Protein AF-A0A6I1JV89-F1 (afdb_monomer_lite)

pLDDT: mean 77.03, std 15.55, range [45.91, 95.12]

Foldseek 3Di:
DVVVVVVPPPVDPPDDPVNVVVVVVVVVVVLVVQLVVLVPDPDDPVVSVVSNCCSVVVVVVVVVVCVVVVVVVVVVVVVVVPPDPPPPDD

Sequence (90 aa):
MKDILNRFSLESVKINSQTISIAVLLWFVTLACAIWSINSQPFNKKERTFWTAIVVMFPLAGLLFYLPFAWRNAATGSLSFWRKPKRTRQ

Secondary structure (DSSP, 8-state):
-HHHHHHT-GGG----HHHHHHHHHHHHHHHHHHHHHHHHS---HHHHHHHHHHHHHHHHHHHHHHHHHHHHHHHHHHHHHT--------

Radius of gyration: 21.73 Å; chains: 1; bounding box: 40×32×67 Å

Structure (mmCIF, N/CA/C/O backbone):
data_AF-A0A6I1JV89-F1
#
_entry.id   AF-A0A6I1JV89-F1
#
loop_
_atom_site.group_PDB
_atom_site.id
_atom_site.type_symbol
_atom_site.label_atom_id
_atom_site.label_alt_id
_atom_site.label_comp_id
_atom_site.label_asym_id
_atom_site.label_entity_id
_atom_site.label_seq_id
_atom_site.pdbx_PDB_ins_code
_atom_site.Cartn_x
_atom_site.Cartn_y
_atom_site.Cartn_z
_atom_site.occupancy
_atom_site.B_iso_or_equiv
_atom_site.auth_seq_id
_atom_site.auth_comp_id
_atom_site.auth_asym_id
_atom_site.auth_atom_id
_atom_site.pdbx_PDB_model_num
ATOM 1 N N . MET A 1 1 ? -5.595 17.529 -33.290 1.00 45.91 1 MET A N 1
ATOM 2 C CA . MET A 1 1 ? -6.256 16.288 -32.808 1.00 45.91 1 MET A CA 1
ATOM 3 C C . MET A 1 1 ? -5.411 15.029 -33.007 1.00 45.91 1 MET A C 1
ATOM 5 O O . MET A 1 1 ? -5.412 14.201 -32.107 1.00 45.91 1 MET A O 1
ATOM 9 N N . LYS A 1 2 ? -4.651 14.888 -34.107 1.00 57.06 2 LYS A N 1
ATOM 10 C CA . LYS A 1 2 ? -3.733 13.747 -34.314 1.00 57.06 2 LYS A CA 1
ATOM 11 C C . LYS A 1 2 ? -2.631 13.640 -33.239 1.00 57.06 2 LYS A C 1
ATOM 13 O O . LYS A 1 2 ? -2.357 12.538 -32.787 1.00 57.06 2 LYS A O 1
ATOM 18 N N . ASP A 1 3 ? -2.102 14.763 -32.742 1.00 57.28 3 ASP A N 1
ATOM 19 C CA . ASP A 1 3 ? -1.112 14.772 -31.644 1.00 57.28 3 ASP A CA 1
ATOM 20 C C . ASP A 1 3 ? -1.645 14.291 -30.289 1.00 57.28 3 ASP A C 1
ATOM 22 O O . ASP A 1 3 ? -0.922 13.642 -29.537 1.00 57.28 3 ASP A O 1
ATOM 26 N N . ILE A 1 4 ? -2.917 14.565 -29.974 1.00 63.28 4 ILE A N 1
ATOM 27 C CA . ILE A 1 4 ? -3.545 14.072 -28.735 1.00 63.28 4 ILE A CA 1
ATOM 28 C C . ILE A 1 4 ? -3.693 12.550 -28.804 1.00 63.28 4 ILE A C 1
ATOM 30 O O . ILE A 1 4 ? -3.374 11.866 -27.840 1.00 63.28 4 ILE A O 1
ATOM 34 N N . LEU A 1 5 ? -4.109 12.022 -29.959 1.00 60.88 5 LEU A N 1
ATOM 35 C CA . LEU A 1 5 ? -4.247 10.581 -30.189 1.00 60.88 5 LEU A CA 1
ATOM 36 C C . LEU A 1 5 ? -2.891 9.858 -30.185 1.00 60.88 5 LEU A C 1
ATOM 38 O O . LEU A 1 5 ? -2.801 8.755 -29.660 1.00 60.88 5 LEU A O 1
ATOM 42 N N . ASN A 1 6 ? -1.824 10.494 -30.681 1.00 61.41 6 ASN A N 1
ATOM 43 C CA . ASN A 1 6 ? -0.479 9.912 -30.672 1.00 61.41 6 ASN A CA 1
ATOM 44 C C . ASN A 1 6 ? 0.142 9.872 -29.259 1.00 61.41 6 ASN A C 1
ATOM 46 O O . ASN A 1 6 ? 0.943 8.995 -28.946 1.00 61.41 6 ASN A O 1
ATOM 50 N N . ARG A 1 7 ? -0.285 10.770 -28.358 1.00 58.91 7 ARG A N 1
ATOM 51 C CA . ARG A 1 7 ? 0.093 10.745 -26.931 1.00 58.91 7 ARG A CA 1
ATOM 52 C C . ARG A 1 7 ? -0.486 9.545 -26.173 1.00 58.91 7 ARG A C 1
ATOM 54 O O . ARG A 1 7 ? 0.076 9.149 -25.157 1.00 58.91 7 ARG A O 1
ATOM 61 N N . PHE A 1 8 ? -1.580 8.974 -26.677 1.00 58.12 8 PHE A N 1
ATOM 62 C CA . PHE A 1 8 ? -2.190 7.734 -26.192 1.00 58.12 8 PHE A CA 1
ATOM 63 C C . PHE A 1 8 ? -1.850 6.534 -27.086 1.00 58.12 8 PHE A C 1
ATOM 65 O O . PHE A 1 8 ? -2.573 5.538 -27.070 1.00 58.12 8 PHE A O 1
ATOM 72 N N . SER A 1 9 ? -0.761 6.598 -27.864 1.00 56.00 9 SER A N 1
ATOM 73 C CA . SER A 1 9 ? -0.241 5.407 -28.530 1.00 56.00 9 SER A CA 1
ATOM 74 C C . SER A 1 9 ? 0.292 4.440 -27.467 1.00 56.00 9 SER A C 1
ATOM 76 O O . SER A 1 9 ? 1.408 4.561 -26.963 1.00 56.00 9 SER A O 1
ATOM 78 N N . LEU A 1 10 ? -0.561 3.488 -27.083 1.00 54.53 10 LEU A N 1
ATOM 79 C CA . LEU A 1 10 ? -0.281 2.405 -26.131 1.00 54.53 10 LEU A CA 1
ATOM 80 C C . LEU A 1 10 ? 0.793 1.428 -26.645 1.00 54.53 10 LEU A C 1
ATOM 82 O O . LEU A 1 10 ? 1.211 0.533 -25.915 1.00 54.53 10 LEU A O 1
ATOM 86 N N . GLU A 1 11 ? 1.245 1.607 -27.887 1.00 54.53 11 GLU A N 1
ATOM 87 C CA . GLU A 1 11 ? 2.212 0.756 -28.579 1.00 54.53 11 GLU A CA 1
ATOM 88 C C . GLU A 1 11 ? 3.612 0.811 -27.940 1.00 54.53 11 GLU A C 1
ATOM 90 O O . GLU A 1 11 ? 4.378 -0.146 -28.026 1.00 54.53 11 GLU A O 1
ATOM 95 N N . SER A 1 12 ? 3.933 1.887 -27.210 1.00 53.81 12 SER A N 1
ATOM 96 C CA . SER A 1 12 ? 5.176 1.990 -26.442 1.00 53.81 12 SER A CA 1
ATOM 97 C C . SER A 1 12 ? 4.954 2.667 -25.090 1.00 53.81 12 SER A C 1
ATOM 99 O O . SER A 1 12 ? 5.455 3.768 -24.840 1.00 53.81 12 SER A O 1
ATOM 101 N N . VAL A 1 13 ? 4.224 2.020 -24.177 1.00 62.00 13 VAL A N 1
ATOM 102 C CA . VAL A 1 13 ? 4.277 2.406 -22.757 1.00 62.00 13 VAL A CA 1
ATOM 103 C C . VAL A 1 13 ? 5.683 2.096 -22.246 1.00 62.00 13 VAL A C 1
ATOM 105 O O . VAL A 1 13 ? 5.985 1.010 -21.753 1.00 62.00 13 VAL A O 1
ATOM 108 N N . LYS A 1 14 ? 6.586 3.062 -22.414 1.00 64.94 14 LYS A N 1
ATOM 109 C CA . LYS A 1 14 ? 7.936 3.003 -21.873 1.00 64.94 14 LYS A CA 1
ATOM 110 C C . LYS A 1 14 ? 7.825 3.244 -20.375 1.00 64.94 14 LYS A C 1
ATOM 112 O O . LYS A 1 14 ? 7.772 4.386 -19.926 1.00 64.94 14 LYS A O 1
ATOM 117 N N . ILE A 1 15 ? 7.743 2.157 -19.613 1.00 71.50 15 ILE A N 1
ATOM 118 C CA . ILE A 1 15 ? 7.738 2.211 -18.153 1.00 71.50 15 ILE A CA 1
ATOM 119 C C . ILE A 1 15 ? 9.084 2.793 -17.710 1.00 71.50 15 ILE A C 1
ATOM 121 O O . ILE A 1 15 ? 10.118 2.130 -17.764 1.00 71.50 15 ILE A O 1
ATOM 125 N N . ASN A 1 16 ? 9.068 4.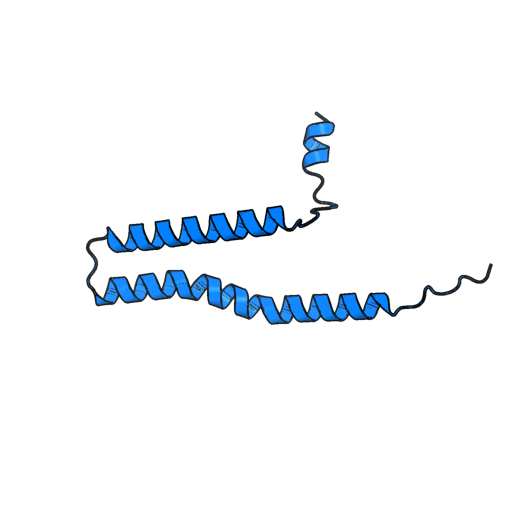070 -17.335 1.00 81.44 16 ASN A N 1
ATOM 126 C CA . ASN A 1 16 ? 10.223 4.782 -16.810 1.00 81.44 16 ASN A CA 1
ATOM 127 C C . ASN A 1 16 ? 10.270 4.645 -15.280 1.00 81.44 16 ASN A C 1
ATOM 129 O O . ASN A 1 16 ? 9.237 4.452 -14.634 1.00 81.44 16 ASN A O 1
ATOM 133 N N . SER A 1 17 ? 11.449 4.816 -14.682 1.00 80.19 17 SER A N 1
ATOM 134 C CA . SER A 1 17 ? 11.624 4.805 -13.223 1.00 80.19 17 SER A CA 1
ATOM 135 C C . SER A 1 17 ? 10.744 5.846 -12.522 1.00 80.19 17 SER A C 1
ATOM 137 O O . SER A 1 17 ? 10.193 5.568 -11.461 1.00 80.19 17 SER A O 1
ATOM 139 N N . GLN A 1 18 ? 10.531 7.005 -13.155 1.00 84.12 18 GLN A N 1
ATOM 140 C CA . GLN A 1 18 ? 9.618 8.052 -12.683 1.00 84.12 18 GLN A CA 1
ATOM 141 C C . GLN A 1 18 ? 8.149 7.603 -12.659 1.00 84.12 18 GLN A C 1
ATOM 143 O O . GLN A 1 18 ? 7.398 7.952 -11.755 1.00 84.12 18 GLN A O 1
ATOM 148 N N . THR A 1 19 ? 7.716 6.812 -13.643 1.00 84.44 19 THR A N 1
ATOM 149 C CA . THR A 1 19 ? 6.346 6.283 -13.684 1.00 84.44 19 THR A CA 1
ATOM 150 C C . THR A 1 19 ? 6.128 5.277 -12.557 1.00 84.44 19 THR A C 1
ATOM 152 O O . THR A 1 19 ? 5.100 5.316 -11.886 1.00 84.44 19 THR A O 1
ATOM 155 N N . ILE A 1 20 ? 7.122 4.416 -12.311 1.00 86.69 20 ILE A N 1
ATOM 156 C CA . ILE A 1 20 ? 7.094 3.452 -11.205 1.00 86.69 20 ILE A CA 1
ATOM 157 C C . ILE A 1 20 ? 7.063 4.187 -9.861 1.00 86.69 20 ILE A C 1
ATOM 159 O O . ILE A 1 20 ? 6.252 3.844 -9.005 1.00 86.69 20 ILE A O 1
ATOM 163 N N . SER A 1 21 ? 7.896 5.215 -9.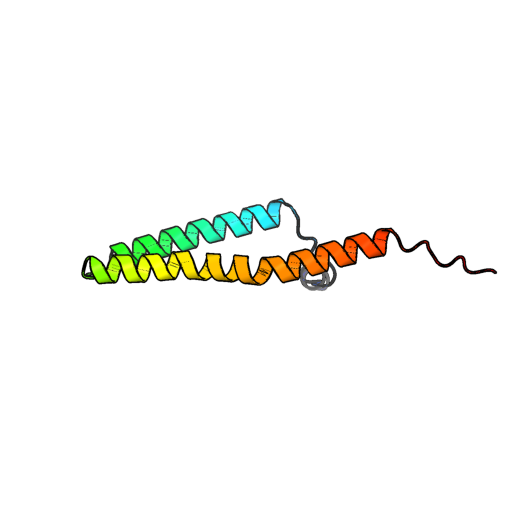669 1.00 85.44 21 SER A N 1
ATOM 164 C CA . SER A 1 21 ? 7.947 5.943 -8.396 1.00 85.44 21 SER A CA 1
ATOM 165 C C . SER A 1 21 ? 6.636 6.667 -8.083 1.00 85.44 21 SER A C 1
ATOM 167 O O . SER A 1 21 ? 6.167 6.603 -6.948 1.00 85.44 21 SER A O 1
ATOM 169 N N . ILE A 1 22 ? 5.997 7.282 -9.084 1.00 90.00 22 ILE A N 1
ATOM 170 C CA . ILE A 1 22 ? 4.675 7.904 -8.922 1.00 90.00 22 ILE A CA 1
ATOM 171 C C . ILE A 1 22 ? 3.618 6.850 -8.578 1.00 90.00 22 ILE A C 1
ATOM 173 O O . ILE A 1 22 ? 2.819 7.068 -7.668 1.00 90.00 22 ILE A O 1
ATOM 177 N N . ALA A 1 23 ? 3.620 5.698 -9.253 1.00 86.50 23 ALA A N 1
ATOM 178 C CA . ALA A 1 23 ? 2.675 4.621 -8.963 1.00 86.50 23 ALA A CA 1
ATOM 179 C C . ALA A 1 23 ? 2.819 4.097 -7.522 1.00 86.50 23 ALA A C 1
ATOM 181 O O . ALA A 1 23 ? 1.818 3.911 -6.831 1.00 86.50 23 ALA A O 1
ATOM 182 N N . VAL A 1 24 ? 4.056 3.925 -7.041 1.00 88.69 24 VAL A N 1
ATOM 183 C CA . VAL A 1 24 ? 4.341 3.521 -5.655 1.00 88.69 24 VAL A CA 1
ATOM 184 C C . VAL A 1 24 ? 3.872 4.586 -4.661 1.00 88.69 24 VAL A C 1
ATOM 186 O O . VAL A 1 24 ? 3.263 4.253 -3.647 1.00 88.69 24 VAL A O 1
ATOM 189 N N . LEU A 1 25 ? 4.097 5.869 -4.951 1.00 93.75 25 LEU A N 1
ATOM 190 C CA . LEU A 1 25 ? 3.645 6.962 -4.089 1.00 93.75 25 LEU A CA 1
ATOM 191 C C . LEU A 1 25 ? 2.116 7.002 -3.985 1.00 93.75 25 LEU A C 1
ATOM 193 O O . LEU A 1 25 ? 1.579 7.065 -2.881 1.00 93.75 25 LEU A O 1
ATOM 197 N N . LEU A 1 26 ? 1.410 6.906 -5.116 1.00 92.19 26 LEU A N 1
ATOM 198 C CA . LEU A 1 26 ? -0.054 6.836 -5.139 1.00 92.19 26 LEU A CA 1
ATOM 199 C C . LEU A 1 26 ? -0.576 5.628 -4.355 1.00 92.19 26 LEU A C 1
ATOM 201 O O . LEU A 1 26 ? -1.574 5.733 -3.638 1.00 92.19 26 LEU A O 1
ATOM 205 N N . TRP A 1 27 ? 0.118 4.495 -4.436 1.00 87.94 27 TRP A N 1
ATOM 206 C CA . TRP A 1 27 ? -0.210 3.318 -3.643 1.00 87.94 27 TRP A CA 1
ATOM 207 C C . TRP A 1 27 ? -0.079 3.574 -2.131 1.00 87.94 27 TRP A C 1
ATOM 209 O O . TRP A 1 27 ? -1.002 3.271 -1.379 1.00 87.94 27 TRP A O 1
ATOM 219 N N . PHE A 1 28 ? 0.998 4.214 -1.667 1.00 92.12 28 PHE A N 1
ATOM 220 C CA . PHE A 1 28 ? 1.132 4.568 -0.247 1.00 92.12 28 PHE A CA 1
ATOM 221 C C . PHE A 1 28 ? 0.071 5.566 0.225 1.00 92.12 28 PHE A C 1
ATOM 223 O O . PHE A 1 28 ? -0.482 5.404 1.312 1.00 92.12 28 PHE A O 1
ATOM 230 N N . VAL A 1 29 ? -0.241 6.580 -0.588 1.00 94.81 29 VAL A N 1
ATOM 231 C CA . VAL A 1 29 ? -1.274 7.574 -0.259 1.00 94.81 29 VAL A CA 1
ATOM 232 C C . VAL A 1 29 ? -2.640 6.904 -0.124 1.00 94.81 29 VAL A C 1
ATOM 234 O O . VAL A 1 29 ? -3.334 7.115 0.867 1.00 94.81 29 VAL A O 1
ATOM 237 N N . THR A 1 30 ? -3.011 6.044 -1.074 1.00 92.06 30 THR A N 1
ATOM 238 C CA . THR A 1 30 ? -4.283 5.306 -1.015 1.00 92.06 30 THR A CA 1
ATOM 239 C C . THR A 1 30 ? -4.350 4.359 0.184 1.00 92.06 30 THR A C 1
ATOM 241 O O . THR A 1 30 ? -5.385 4.307 0.849 1.00 92.06 30 THR A O 1
ATOM 244 N N . LEU A 1 31 ? -3.248 3.682 0.530 1.00 91.62 31 LEU A N 1
ATOM 245 C CA . LEU A 1 31 ? -3.160 2.846 1.731 1.00 91.62 31 LEU A CA 1
ATOM 246 C C . LEU A 1 31 ? -3.360 3.672 3.013 1.00 91.62 31 LEU A C 1
ATOM 248 O O . LEU A 1 31 ? -4.145 3.290 3.880 1.00 91.62 31 LEU A O 1
ATOM 252 N N . ALA A 1 32 ? -2.694 4.825 3.121 1.00 93.44 32 ALA A N 1
ATOM 253 C CA . ALA A 1 32 ? -2.834 5.724 4.262 1.00 93.44 32 ALA A CA 1
ATOM 254 C C . ALA A 1 32 ? -4.275 6.239 4.399 1.00 93.44 32 ALA A C 1
ATOM 256 O O . ALA A 1 32 ? -4.836 6.214 5.495 1.00 93.44 32 ALA A O 1
ATOM 257 N N . CYS A 1 33 ? -4.906 6.630 3.288 1.00 94.94 33 CYS A N 1
ATOM 258 C CA . CYS A 1 33 ? -6.311 7.031 3.264 1.00 94.94 33 CYS A CA 1
ATOM 259 C C . CYS A 1 33 ? -7.246 5.894 3.701 1.00 94.94 33 CYS A C 1
ATOM 261 O O . CYS A 1 33 ? -8.170 6.132 4.477 1.00 94.94 33 CYS A O 1
ATOM 263 N N . ALA A 1 34 ? -7.007 4.661 3.250 1.00 91.81 34 ALA A N 1
ATOM 264 C CA . ALA A 1 34 ? -7.815 3.507 3.637 1.00 91.81 34 ALA A CA 1
ATOM 265 C C . ALA A 1 34 ? -7.683 3.187 5.137 1.00 91.81 34 ALA A C 1
ATOM 267 O O . ALA A 1 34 ? -8.689 2.977 5.814 1.00 91.81 34 ALA A O 1
ATOM 268 N N . ILE A 1 35 ? -6.464 3.224 5.684 1.00 92.06 35 ILE A N 1
ATOM 269 C CA . ILE A 1 35 ? -6.220 3.029 7.123 1.00 92.06 35 ILE A CA 1
ATOM 270 C C . ILE A 1 35 ? -6.885 4.143 7.937 1.00 92.06 35 ILE A C 1
ATOM 272 O O . ILE A 1 35 ? -7.538 3.872 8.946 1.00 92.06 35 ILE A O 1
ATOM 276 N N . TRP A 1 36 ? -6.758 5.396 7.492 1.00 95.00 36 TRP A N 1
ATOM 277 C CA . TRP A 1 36 ? -7.421 6.529 8.133 1.00 95.00 36 TRP A CA 1
ATOM 278 C C . TRP A 1 36 ? -8.940 6.349 8.138 1.00 95.00 36 TRP A C 1
ATOM 280 O O . TRP A 1 36 ? -9.577 6.505 9.180 1.00 95.00 36 TRP A O 1
ATOM 2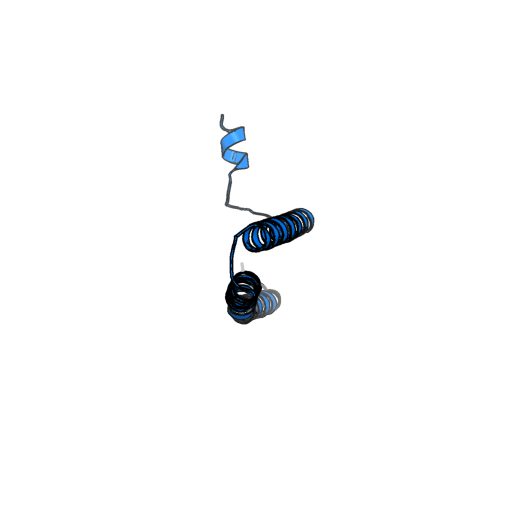90 N N . SER A 1 37 ? -9.510 5.952 6.998 1.00 95.12 37 SER A N 1
ATOM 291 C CA . SER A 1 37 ? -10.938 5.667 6.862 1.00 95.12 37 SER A CA 1
ATOM 292 C C . SER A 1 37 ? -11.388 4.602 7.865 1.00 95.12 37 SER A C 1
ATOM 294 O O . SER A 1 37 ? -12.305 4.854 8.645 1.00 95.12 37 SER A O 1
ATOM 296 N N . ILE A 1 38 ? -10.680 3.471 7.953 1.00 92.94 38 ILE A N 1
ATOM 297 C CA . ILE A 1 38 ? -10.967 2.395 8.917 1.00 92.94 38 ILE A CA 1
ATOM 298 C C . ILE A 1 38 ? -10.894 2.896 10.369 1.00 92.94 38 ILE A C 1
ATOM 300 O O . ILE A 1 38 ? -11.732 2.538 11.197 1.00 92.94 38 ILE A O 1
ATOM 304 N N . ASN A 1 39 ? -9.918 3.748 10.689 1.00 89.38 39 ASN A N 1
ATOM 305 C CA . ASN A 1 39 ? -9.754 4.299 12.035 1.00 89.38 39 ASN A CA 1
ATOM 306 C C . ASN A 1 39 ? -10.849 5.298 12.428 1.00 89.38 39 ASN A C 1
ATOM 308 O O . ASN A 1 39 ? -11.147 5.426 13.618 1.00 89.38 39 ASN A O 1
ATOM 312 N N . SER A 1 40 ? -11.451 5.977 11.452 1.00 92.12 40 SER A N 1
ATOM 313 C CA . SER A 1 40 ? -12.573 6.897 11.669 1.00 92.12 40 SER A CA 1
ATOM 314 C C . SER A 1 40 ? -13.928 6.199 11.826 1.00 92.12 40 SER A C 1
ATOM 316 O O . SER A 1 40 ? -14.877 6.822 12.293 1.00 92.12 40 SER A O 1
ATOM 318 N N . GLN A 1 41 ? -14.027 4.908 11.497 1.00 91.25 41 GLN A N 1
ATOM 319 C CA . GLN A 1 41 ? -15.259 4.146 11.692 1.00 91.25 41 GLN A CA 1
ATOM 320 C C . GLN A 1 41 ? -15.443 3.715 13.160 1.00 91.25 41 GLN A C 1
ATOM 322 O O . GLN A 1 41 ? -14.457 3.365 13.831 1.00 91.25 41 GLN A O 1
ATOM 327 N N . PRO A 1 42 ? -16.693 3.662 13.661 1.00 91.44 42 PRO A N 1
ATOM 328 C CA . PRO A 1 42 ? -17.025 3.221 15.017 1.00 91.44 42 PRO A CA 1
ATOM 329 C C . PRO A 1 42 ? -16.974 1.685 15.156 1.00 91.44 42 PRO A C 1
ATOM 331 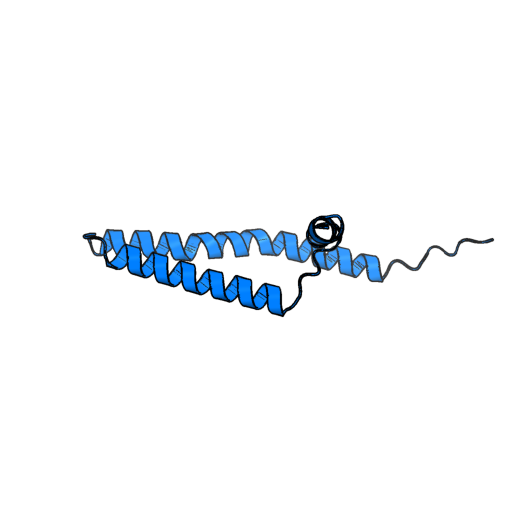O O . PRO A 1 42 ? -17.919 1.052 15.614 1.00 91.44 42 PRO A O 1
ATOM 334 N N . PHE A 1 43 ? -15.871 1.068 14.730 1.00 89.94 43 PHE A N 1
ATOM 335 C CA . PHE A 1 43 ? -15.647 -0.376 14.816 1.00 89.94 43 PHE A CA 1
ATOM 336 C C . PHE A 1 43 ? -15.069 -0.805 16.162 1.00 89.94 43 PHE A C 1
ATOM 338 O O . PHE A 1 43 ? -14.299 -0.076 16.797 1.00 89.94 43 PHE A O 1
ATOM 345 N N . ASN A 1 44 ? -15.342 -2.055 16.541 1.00 93.06 44 ASN A N 1
ATOM 346 C CA . ASN A 1 44 ? -14.646 -2.697 17.647 1.00 93.06 44 ASN A CA 1
ATOM 347 C C . ASN A 1 44 ? -13.160 -2.905 17.317 1.00 93.06 44 ASN A C 1
ATOM 349 O O . ASN A 1 44 ? -12.768 -3.065 16.159 1.00 93.06 44 ASN A O 1
ATOM 353 N N . LYS A 1 45 ? -12.308 -2.991 18.351 1.00 88.88 45 LYS A N 1
ATOM 354 C CA . LYS A 1 45 ? -10.852 -3.188 18.180 1.00 88.88 45 LYS A CA 1
ATOM 355 C C . LYS A 1 45 ? -10.518 -4.401 17.297 1.00 88.88 45 LYS A C 1
ATOM 357 O O . LYS A 1 45 ? -9.644 -4.307 16.445 1.00 88.88 45 LYS A O 1
ATOM 362 N N . LYS A 1 46 ? -11.242 -5.516 17.465 1.00 91.25 46 LYS A N 1
ATOM 363 C CA . LYS A 1 46 ? -11.039 -6.750 16.682 1.00 91.25 46 LYS A CA 1
ATOM 364 C C . LYS A 1 46 ? -11.390 -6.568 15.200 1.00 91.25 46 LYS A C 1
ATOM 366 O O . LYS A 1 46 ? -10.626 -6.985 14.337 1.00 91.25 46 LYS A O 1
ATOM 371 N N . GLU A 1 47 ? -12.508 -5.907 14.913 1.00 90.56 47 GLU A N 1
ATOM 372 C CA . GLU A 1 47 ? -12.972 -5.627 13.547 1.00 90.56 47 GLU A CA 1
ATOM 373 C C . GLU A 1 47 ? -12.015 -4.671 12.833 1.00 90.56 47 GLU A C 1
ATOM 375 O O . GLU A 1 47 ? -11.644 -4.891 11.684 1.00 90.56 47 GLU A O 1
ATOM 380 N N . ARG A 1 48 ? -11.533 -3.649 13.545 1.00 91.19 48 ARG A N 1
ATOM 381 C CA . ARG A 1 48 ? -10.556 -2.691 13.026 1.00 91.19 48 ARG A CA 1
ATOM 382 C C . ARG A 1 48 ? -9.246 -3.361 12.613 1.00 91.19 48 ARG A C 1
ATOM 384 O O . ARG A 1 48 ? -8.727 -3.072 11.533 1.00 91.19 48 ARG A O 1
ATOM 391 N N . THR A 1 49 ? -8.723 -4.266 13.442 1.00 91.25 49 THR A N 1
ATOM 392 C CA . THR A 1 49 ? -7.512 -5.031 13.113 1.00 91.25 49 THR A CA 1
ATOM 393 C C . THR A 1 49 ? -7.751 -5.956 11.924 1.00 91.25 49 THR A C 1
ATOM 395 O O . THR A 1 49 ? -6.909 -6.009 11.033 1.00 91.25 49 THR A O 1
ATOM 398 N N . PHE A 1 50 ? -8.903 -6.629 11.865 1.00 93.94 50 PHE A N 1
ATOM 399 C CA . PHE A 1 50 ? -9.266 -7.498 10.745 1.00 93.94 50 PHE A CA 1
ATOM 400 C C . PHE A 1 50 ? -9.312 -6.739 9.410 1.00 93.94 50 PHE A C 1
ATOM 402 O O . PHE A 1 50 ? -8.657 -7.139 8.450 1.00 93.94 50 PHE A O 1
ATOM 409 N N . TRP A 1 51 ? -10.003 -5.597 9.361 1.00 92.25 51 TRP A N 1
ATOM 410 C CA . TRP A 1 51 ? -10.102 -4.791 8.141 1.00 92.25 51 TRP A CA 1
ATOM 411 C C . TRP A 1 51 ? -8.769 -4.174 7.727 1.00 92.25 51 TRP A C 1
ATOM 413 O O . TRP A 1 51 ? -8.418 -4.206 6.548 1.00 92.25 51 TRP A O 1
ATOM 423 N N . THR A 1 52 ? -7.990 -3.677 8.690 1.00 91.25 52 THR A N 1
ATOM 424 C CA . THR A 1 52 ? -6.635 -3.176 8.415 1.00 91.25 52 THR A CA 1
ATOM 425 C C . THR A 1 52 ? -5.753 -4.281 7.835 1.00 91.25 52 THR A C 1
ATOM 427 O O . THR A 1 52 ? -5.062 -4.058 6.843 1.00 91.25 52 THR A O 1
ATOM 430 N N . ALA A 1 53 ? -5.813 -5.490 8.404 1.00 92.88 53 ALA A N 1
ATOM 431 C CA . ALA A 1 53 ? -5.053 -6.630 7.910 1.00 92.88 53 ALA A CA 1
ATOM 432 C C . ALA A 1 53 ? -5.451 -6.997 6.475 1.00 92.88 53 ALA A C 1
ATOM 434 O O . ALA A 1 53 ? -4.570 -7.196 5.649 1.00 92.88 53 ALA A O 1
ATOM 435 N N . ILE A 1 54 ? -6.746 -7.017 6.142 1.00 92.62 54 ILE A N 1
ATOM 436 C CA . ILE A 1 54 ? -7.212 -7.289 4.772 1.00 92.62 54 ILE A CA 1
ATOM 437 C C . ILE A 1 54 ? -6.681 -6.247 3.786 1.00 92.62 54 ILE A C 1
ATOM 439 O O . ILE A 1 54 ? -6.116 -6.614 2.757 1.00 92.62 54 ILE A O 1
ATOM 443 N N . VAL A 1 55 ? -6.827 -4.958 4.103 1.00 91.56 55 VAL A N 1
ATOM 444 C CA . VAL A 1 55 ? -6.412 -3.862 3.213 1.00 91.56 55 VAL A CA 1
ATOM 445 C C . VAL A 1 55 ? -4.904 -3.871 2.958 1.00 91.56 55 VAL A C 1
ATOM 447 O O . VAL A 1 55 ? -4.474 -3.547 1.854 1.00 91.56 55 VAL A O 1
ATOM 450 N N . VAL A 1 56 ? -4.097 -4.281 3.940 1.00 88.69 56 VAL A N 1
ATOM 451 C CA . VAL A 1 56 ? -2.639 -4.404 3.787 1.00 88.69 56 VAL A CA 1
ATOM 452 C C . VAL A 1 56 ? -2.246 -5.709 3.084 1.00 88.69 56 VAL A C 1
ATOM 454 O O . VAL A 1 56 ? -1.376 -5.705 2.215 1.00 88.69 56 VAL A O 1
ATOM 457 N N . MET A 1 57 ? -2.883 -6.831 3.420 1.00 89.69 57 MET A N 1
ATOM 458 C CA . MET A 1 57 ? -2.511 -8.152 2.900 1.00 89.69 57 MET A CA 1
ATOM 459 C C . MET A 1 57 ? -2.935 -8.368 1.451 1.00 89.69 57 MET A C 1
ATOM 461 O O . MET A 1 57 ? -2.224 -9.040 0.710 1.00 89.69 57 MET A O 1
ATOM 465 N N . PHE A 1 58 ? -4.064 -7.805 1.024 1.00 88.88 58 PHE A N 1
ATOM 466 C CA . PHE A 1 58 ? -4.566 -7.962 -0.341 1.00 88.88 58 PHE A CA 1
ATOM 467 C C . PHE A 1 58 ? -3.566 -7.495 -1.424 1.00 88.88 58 PHE A C 1
ATOM 469 O O . PHE A 1 58 ? -3.240 -8.291 -2.310 1.00 88.88 58 PHE A O 1
ATOM 476 N N . PRO A 1 59 ? -3.000 -6.271 -1.366 1.00 85.12 59 PRO A N 1
ATOM 477 C CA . PRO A 1 59 ? -1.996 -5.837 -2.336 1.00 85.12 59 PRO A CA 1
ATOM 478 C C . PRO A 1 59 ? -0.686 -6.632 -2.238 1.00 85.12 59 PRO A C 1
ATOM 480 O O . PRO A 1 59 ? -0.075 -6.919 -3.267 1.00 85.12 59 PRO A O 1
ATOM 483 N N . LEU A 1 60 ? -0.272 -7.044 -1.033 1.00 85.75 60 LEU A N 1
ATOM 484 C CA . LEU A 1 60 ? 0.920 -7.882 -0.851 1.00 85.75 60 LEU A CA 1
ATOM 485 C C . LEU A 1 60 ? 0.744 -9.266 -1.482 1.00 85.75 60 LEU A C 1
ATOM 487 O O . LEU A 1 60 ? 1.639 -9.743 -2.176 1.00 85.75 60 LEU A O 1
ATOM 491 N N . ALA A 1 61 ? -0.420 -9.889 -1.300 1.00 87.88 61 ALA A N 1
ATOM 492 C CA . ALA A 1 61 ? -0.750 -11.156 -1.937 1.00 87.88 61 ALA A CA 1
ATOM 493 C C . ALA A 1 61 ? -0.742 -11.016 -3.465 1.00 87.88 61 ALA A C 1
ATOM 495 O O . ALA A 1 61 ? -0.130 -11.835 -4.146 1.00 87.88 61 ALA A O 1
ATOM 496 N N . GLY A 1 62 ? -1.333 -9.944 -4.006 1.00 84.69 62 GLY A N 1
ATOM 497 C CA . GLY A 1 62 ? -1.278 -9.643 -5.439 1.00 84.69 62 GLY A CA 1
ATOM 498 C C . GLY A 1 62 ? 0.154 -9.540 -5.976 1.00 84.69 62 GLY A C 1
ATOM 499 O O . GLY A 1 62 ? 0.467 -10.128 -7.011 1.00 84.69 62 GLY A O 1
ATOM 500 N N . LEU A 1 63 ? 1.049 -8.868 -5.243 1.00 83.62 63 LEU A N 1
ATOM 501 C CA . LEU A 1 63 ? 2.468 -8.775 -5.598 1.00 83.62 63 LEU A CA 1
ATOM 502 C C . LEU A 1 63 ? 3.146 -10.155 -5.602 1.00 83.62 63 LEU A C 1
ATOM 504 O O . LEU A 1 63 ? 3.858 -10.494 -6.548 1.00 83.62 63 LEU A O 1
ATOM 508 N N . LEU A 1 64 ? 2.897 -10.966 -4.569 1.00 84.81 64 LEU A N 1
ATOM 509 C CA . LEU A 1 64 ? 3.458 -12.313 -4.441 1.00 84.81 64 LEU A CA 1
ATOM 510 C C . LEU A 1 64 ? 2.972 -13.253 -5.549 1.00 84.81 64 LEU A C 1
ATOM 512 O O . LEU A 1 64 ? 3.773 -14.013 -6.088 1.00 84.81 64 LEU A O 1
ATOM 516 N N . PHE A 1 65 ? 1.696 -13.173 -5.934 1.00 87.88 65 PHE A N 1
ATOM 517 C CA . PHE A 1 65 ? 1.162 -13.938 -7.062 1.00 87.88 65 PHE A CA 1
ATOM 518 C C . PHE A 1 65 ? 1.725 -13.466 -8.403 1.00 87.88 65 PHE A C 1
ATOM 520 O O . PHE A 1 65 ? 1.920 -14.286 -9.296 1.00 87.88 65 PHE A O 1
ATOM 527 N N . TYR A 1 66 ? 2.016 -12.173 -8.554 1.00 81.12 66 TYR A N 1
ATOM 528 C CA . TYR A 1 66 ? 2.573 -11.616 -9.786 1.00 81.12 66 TYR A CA 1
ATOM 529 C C . TYR A 1 66 ? 4.065 -11.940 -9.979 1.00 81.12 66 TYR A C 1
ATOM 531 O O . TYR A 1 66 ? 4.509 -12.173 -11.106 1.00 81.12 66 TYR A O 1
ATOM 539 N N . LEU A 1 67 ? 4.840 -12.005 -8.892 1.00 78.56 67 LEU A N 1
ATOM 540 C CA . LEU A 1 67 ? 6.287 -12.247 -8.909 1.00 78.56 67 LEU A CA 1
ATOM 541 C C . LEU A 1 67 ? 6.745 -13.448 -9.764 1.00 78.56 67 LEU A C 1
ATOM 543 O O . LEU A 1 67 ? 7.644 -13.260 -10.586 1.00 78.56 67 LEU A O 1
ATOM 547 N N . 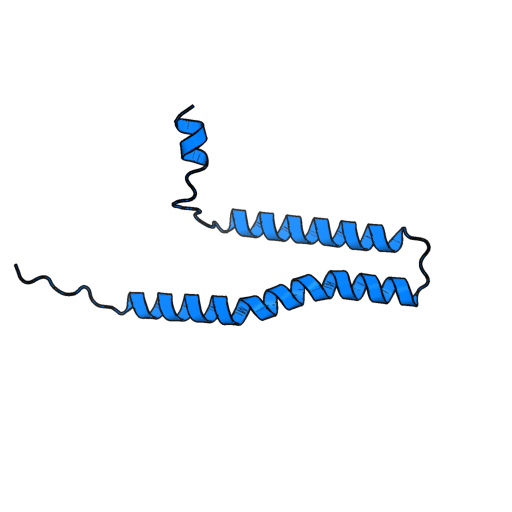PRO A 1 68 ? 6.170 -14.663 -9.645 1.00 79.00 68 PRO A N 1
ATOM 548 C CA . PRO A 1 68 ? 6.606 -15.810 -10.445 1.00 79.00 68 PRO A CA 1
ATOM 549 C C . PRO A 1 68 ? 6.350 -15.623 -11.947 1.00 79.00 68 PRO A C 1
ATOM 551 O O . PRO A 1 68 ? 7.158 -16.062 -12.768 1.00 79.00 68 PRO A O 1
ATOM 554 N N . PHE A 1 69 ? 5.274 -14.928 -12.329 1.00 75.88 69 PHE A N 1
ATOM 555 C CA . PHE A 1 69 ? 4.996 -14.607 -13.733 1.00 75.88 69 PHE A CA 1
ATOM 556 C C . PHE A 1 69 ? 5.956 -13.543 -14.266 1.00 75.88 69 PHE A C 1
ATOM 558 O O . PHE A 1 69 ? 6.508 -13.704 -15.355 1.00 75.88 69 PHE A O 1
ATOM 565 N N . ALA A 1 70 ? 6.220 -12.496 -13.482 1.00 73.69 70 ALA A N 1
ATOM 566 C CA . ALA A 1 70 ? 7.196 -11.469 -13.831 1.00 73.69 70 ALA A CA 1
ATOM 567 C C . ALA A 1 70 ? 8.607 -12.060 -13.980 1.00 73.69 70 ALA A C 1
ATOM 569 O O . ALA A 1 70 ? 9.298 -11.770 -14.956 1.00 73.69 70 ALA A O 1
ATOM 570 N N . TRP A 1 71 ? 9.005 -12.952 -13.066 1.00 74.56 71 TRP A N 1
ATOM 571 C CA . TRP A 1 71 ? 10.286 -13.654 -13.113 1.00 74.56 71 TRP A CA 1
ATOM 572 C C . TRP A 1 71 ? 10.402 -14.556 -14.341 1.00 74.56 71 TRP A C 1
ATOM 574 O O . TRP A 1 71 ? 11.408 -14.515 -15.045 1.00 74.56 71 TRP A O 1
ATOM 584 N N . ARG A 1 72 ? 9.359 -15.333 -14.656 1.00 71.00 72 ARG A N 1
ATOM 585 C CA . ARG A 1 72 ? 9.326 -16.178 -15.859 1.00 71.00 72 ARG A CA 1
ATOM 586 C C . ARG A 1 72 ? 9.433 -15.349 -17.144 1.00 71.00 72 ARG A C 1
ATOM 588 O O . ARG A 1 72 ? 10.143 -15.746 -18.070 1.00 71.00 72 ARG A O 1
ATOM 595 N N . ASN A 1 73 ? 8.783 -14.191 -17.198 1.00 66.00 73 ASN A N 1
ATOM 596 C CA . ASN A 1 73 ? 8.853 -13.278 -18.341 1.00 66.00 73 ASN A CA 1
ATOM 597 C C . ASN A 1 73 ? 10.229 -12.596 -18.453 1.00 66.00 73 ASN A C 1
ATOM 599 O O . ASN A 1 73 ? 10.777 -12.479 -19.548 1.00 66.00 73 ASN A O 1
ATOM 603 N N . ALA A 1 74 ? 10.843 -12.223 -17.329 1.00 64.44 74 ALA A N 1
ATOM 604 C CA . ALA A 1 74 ? 12.203 -11.686 -17.301 1.00 64.44 74 ALA A CA 1
ATOM 605 C C . ALA A 1 74 ? 13.251 -12.740 -17.707 1.00 64.44 74 ALA A C 1
ATOM 607 O O . ALA A 1 74 ? 14.144 -12.460 -18.507 1.00 64.44 74 ALA A O 1
ATOM 608 N N . ALA A 1 75 ? 13.112 -13.977 -17.224 1.00 61.06 75 ALA A N 1
ATOM 609 C CA . ALA A 1 75 ? 13.997 -15.091 -17.562 1.00 61.06 75 ALA A CA 1
ATOM 610 C C . ALA A 1 75 ? 13.903 -15.481 -19.048 1.00 61.06 75 ALA A C 1
ATOM 612 O O . ALA A 1 75 ? 14.913 -15.757 -19.694 1.00 61.06 75 ALA A O 1
ATOM 613 N N . THR A 1 76 ? 12.701 -15.455 -19.628 1.00 57.41 76 THR A N 1
ATOM 614 C CA . THR A 1 76 ? 12.504 -15.715 -21.065 1.00 57.41 76 THR A CA 1
ATOM 615 C C . THR A 1 76 ? 12.984 -14.559 -21.952 1.00 57.41 76 THR A C 1
ATOM 617 O O . THR A 1 76 ? 13.533 -14.816 -23.024 1.00 57.41 76 THR A O 1
ATOM 620 N N . GLY A 1 77 ? 12.880 -13.306 -21.494 1.00 55.22 77 GLY A N 1
ATOM 621 C CA . GLY A 1 77 ? 13.503 -12.144 -22.145 1.00 55.22 77 GLY A CA 1
ATOM 622 C C . GLY A 1 77 ? 15.038 -12.155 -22.089 1.00 55.22 77 GLY A C 1
ATOM 623 O O . GLY A 1 77 ? 15.699 -11.761 -23.043 1.00 55.22 77 GLY A O 1
ATOM 624 N N . SER A 1 78 ? 15.630 -12.686 -21.017 1.00 53.41 78 SER A N 1
ATOM 625 C CA . SER A 1 78 ? 17.080 -12.914 -20.923 1.00 53.41 78 SER A CA 1
ATOM 626 C C . SER A 1 78 ? 17.567 -13.995 -21.902 1.00 53.41 78 SER A C 1
ATOM 628 O O . SER A 1 78 ? 18.617 -13.849 -22.526 1.00 53.41 78 SER A O 1
ATOM 630 N N . LEU A 1 79 ? 16.781 -15.056 -22.114 1.00 52.28 79 LEU A N 1
ATOM 631 C CA . LEU A 1 79 ? 17.098 -16.113 -23.083 1.00 52.28 79 LEU A CA 1
ATOM 632 C C . LEU A 1 79 ? 16.982 -15.656 -24.550 1.00 52.28 79 LEU A C 1
ATOM 634 O O . LEU A 1 79 ? 17.650 -16.225 -25.415 1.00 52.28 79 LEU A O 1
ATOM 638 N N . SER A 1 80 ? 16.175 -14.633 -24.858 1.00 52.22 80 SER A N 1
ATOM 639 C CA . SER A 1 80 ? 16.104 -14.067 -26.214 1.00 52.22 80 SER A CA 1
ATOM 640 C C . SER A 1 80 ? 17.326 -13.209 -26.562 1.00 52.22 80 SER A C 1
ATOM 642 O O . SER A 1 80 ? 17.716 -13.183 -27.727 1.00 52.22 80 SER A O 1
ATOM 644 N N . PHE A 1 81 ? 17.996 -12.611 -25.566 1.00 57.16 81 PHE A N 1
ATOM 645 C CA . PHE A 1 81 ? 19.270 -11.897 -25.739 1.00 57.16 81 PHE A CA 1
ATOM 646 C C . PHE A 1 81 ? 20.394 -12.813 -26.261 1.00 57.16 81 PHE A C 1
ATOM 648 O O . PHE A 1 81 ? 21.256 -12.379 -27.019 1.00 57.16 81 PHE A O 1
ATOM 655 N N . TRP A 1 82 ? 20.352 -14.107 -25.922 1.00 55.56 82 TRP A N 1
ATOM 656 C CA . TRP A 1 82 ? 21.318 -15.110 -26.389 1.00 55.56 82 TRP A CA 1
ATOM 657 C C . TRP A 1 82 ? 20.953 -15.769 -27.729 1.00 55.56 82 TRP A C 1
ATOM 659 O O . TRP A 1 82 ? 21.753 -16.544 -28.267 1.00 55.56 82 TRP A O 1
ATOM 669 N N . ARG A 1 83 ? 19.785 -15.471 -28.325 1.00 56.62 83 ARG A N 1
ATOM 670 C CA . ARG A 1 83 ? 19.487 -15.922 -29.694 1.00 56.62 83 ARG A CA 1
ATOM 671 C C . ARG A 1 83 ? 20.323 -15.109 -30.676 1.00 56.62 83 ARG A C 1
ATOM 673 O O . ARG A 1 83 ? 19.953 -14.003 -31.059 1.00 56.62 83 ARG A O 1
ATOM 680 N N . LYS A 1 84 ? 21.444 -15.686 -31.119 1.00 58.38 84 LYS A N 1
ATOM 681 C CA . LYS A 1 84 ? 22.229 -15.144 -32.235 1.00 58.38 84 LYS A CA 1
ATOM 682 C C . LYS A 1 84 ? 21.302 -14.885 -33.434 1.00 58.38 84 LYS A C 1
ATOM 684 O O . LYS A 1 84 ? 20.498 -15.766 -33.758 1.00 58.38 84 LYS A O 1
ATOM 689 N N . PRO A 1 85 ? 21.408 -13.727 -34.111 1.00 58.00 85 PRO A N 1
ATOM 690 C CA . PRO A 1 85 ? 20.629 -13.471 -35.313 1.00 58.00 85 PRO A CA 1
ATOM 691 C C . PRO A 1 85 ? 20.925 -14.576 -36.328 1.00 58.00 85 PRO A C 1
ATOM 693 O O . PRO A 1 85 ? 22.085 -14.893 -36.608 1.00 58.00 85 PRO A O 1
ATOM 696 N N . LYS A 1 86 ? 19.864 -15.207 -36.841 1.00 58.38 86 LYS A N 1
ATOM 697 C CA . LYS A 1 86 ? 19.963 -16.215 -37.896 1.00 58.38 86 LYS A CA 1
ATOM 698 C C . LYS A 1 86 ? 20.562 -15.502 -39.106 1.00 58.38 86 LYS A C 1
ATOM 700 O O . LYS A 1 86 ? 19.891 -14.684 -39.723 1.00 58.38 86 LYS A O 1
ATOM 705 N N . ARG A 1 87 ? 21.849 -15.747 -39.373 1.00 58.34 87 ARG A N 1
ATOM 706 C CA . ARG A 1 87 ? 22.600 -15.161 -40.487 1.00 58.34 87 ARG A CA 1
ATOM 707 C C . ARG A 1 87 ? 21.870 -15.547 -41.774 1.00 58.34 87 ARG A C 1
ATOM 709 O O . ARG A 1 87 ? 21.954 -16.693 -42.211 1.00 58.34 87 ARG A O 1
ATOM 716 N N . THR A 1 88 ? 21.093 -14.623 -42.322 1.00 58.66 88 THR A N 1
ATOM 717 C CA . THR A 1 88 ? 20.503 -14.736 -43.650 1.00 58.66 88 THR A CA 1
ATOM 718 C C . THR A 1 88 ? 21.675 -14.812 -44.620 1.00 58.66 88 THR A C 1
ATOM 720 O O . THR A 1 88 ? 22.408 -13.840 -44.781 1.00 58.66 88 THR A O 1
ATOM 723 N N . ARG A 1 89 ? 21.923 -16.000 -45.185 1.00 58.19 89 ARG A N 1
ATOM 724 C CA . ARG A 1 89 ? 22.793 -16.133 -46.355 1.00 58.19 89 ARG A CA 1
ATOM 725 C C . ARG A 1 89 ? 22.020 -15.512 -47.516 1.00 58.19 89 ARG A C 1
ATOM 727 O O . ARG A 1 89 ? 21.064 -16.124 -47.985 1.00 58.19 89 ARG A O 1
ATOM 734 N N . GLN A 1 90 ? 22.362 -14.273 -47.855 1.00 48.59 90 GLN A N 1
ATOM 735 C CA . GLN A 1 90 ? 22.241 -13.802 -49.231 1.00 48.59 90 GLN A CA 1
ATOM 736 C C . GLN A 1 90 ? 23.450 -14.313 -50.006 1.00 48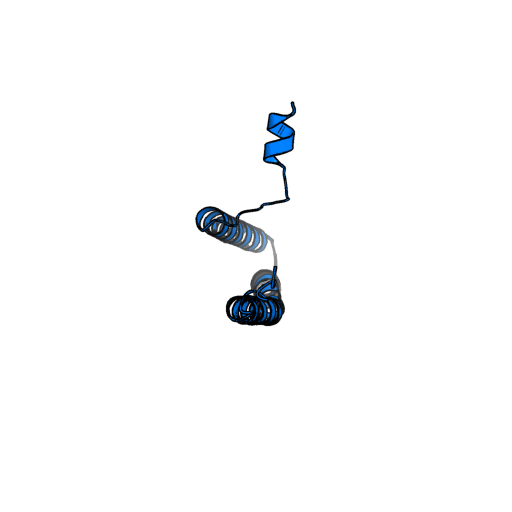.59 90 GLN A C 1
ATOM 738 O O . GLN A 1 90 ? 24.539 -14.383 -49.387 1.00 48.59 90 GLN A O 1
#